Protein AF-A0A960C087-F1 (afdb_monomer_lite)

pLDDT: mean 80.75, std 17.26, range [35.97, 98.25]

Sequence (132 aa):
MTTSATDRPPLGLVDRPVSVSCDRATGRSLWDRLTGAGSFEDGIPGIALLAGPANVIMQLGRPGVGYGVKESRVESGRIDRHPIKRARTTFTYLAVATRGTPEQQKAYRKAVTAAHAQVRSTKDSPVKYNAL

Foldseek 3Di:
DDDDDDDDPDDDPVPDDPVVVPPDPPDDDPCCLQPPPDDVVRPDRPNNVCPVVVVVVVQCVPLQSVLLLVVFPPQVQRCVRCVVVVVVLVVVLVCCCPPNDPVSNVVSVVVVVVRQQRRFDDPPRPDGYGSD

Radius of gyration: 27.33 Å; chains: 1; bounding box: 50×75×62 Å

Structure (mmCIF, N/CA/C/O backbone):
data_AF-A0A960C087-F1
#
_entry.id   AF-A0A960C087-F1
#
loop_
_atom_site.group_PDB
_atom_site.id
_atom_site.type_symbol
_atom_site.label_atom_id
_atom_site.label_alt_id
_atom_site.label_comp_id
_atom_site.label_asym_id
_atom_site.label_entity_id
_atom_site.label_seq_id
_atom_site.pdbx_PDB_ins_code
_atom_site.Cartn_x
_atom_site.Cartn_y
_atom_site.Cartn_z
_atom_site.occupancy
_atom_site.B_iso_or_equiv
_atom_site.auth_seq_id
_atom_site.auth_comp_id
_atom_site.auth_asym_id
_atom_site.auth_atom_id
_atom_site.pdbx_PDB_model_num
ATOM 1 N N . MET A 1 1 ? 32.804 -63.225 -39.871 1.00 35.97 1 MET A N 1
ATOM 2 C CA . MET A 1 1 ? 33.714 -62.070 -40.007 1.00 35.97 1 MET A CA 1
ATOM 3 C C . MET A 1 1 ? 32.880 -60.806 -39.909 1.00 35.97 1 MET A C 1
ATOM 5 O O . MET A 1 1 ? 32.023 -60.576 -40.746 1.00 35.97 1 MET A O 1
ATOM 9 N N . THR A 1 2 ? 33.049 -60.087 -38.807 1.00 39.66 2 THR A N 1
ATOM 10 C CA . THR A 1 2 ? 32.350 -58.859 -38.412 1.00 39.66 2 THR A CA 1
ATOM 11 C C . THR A 1 2 ? 33.018 -57.645 -39.057 1.00 39.66 2 THR A C 1
ATOM 13 O O . THR A 1 2 ? 34.197 -57.410 -38.801 1.00 39.66 2 THR A O 1
ATOM 16 N N . THR A 1 3 ? 32.297 -56.853 -39.851 1.00 44.50 3 THR A N 1
ATOM 17 C CA . THR A 1 3 ? 32.799 -55.569 -40.369 1.00 44.50 3 THR A CA 1
ATOM 18 C C . THR A 1 3 ? 32.096 -54.406 -39.677 1.00 44.50 3 THR A C 1
ATOM 20 O O . THR A 1 3 ? 30.965 -54.061 -39.999 1.00 44.50 3 THR A O 1
ATOM 23 N N . SER A 1 4 ? 32.802 -53.883 -38.672 1.00 40.66 4 SER A N 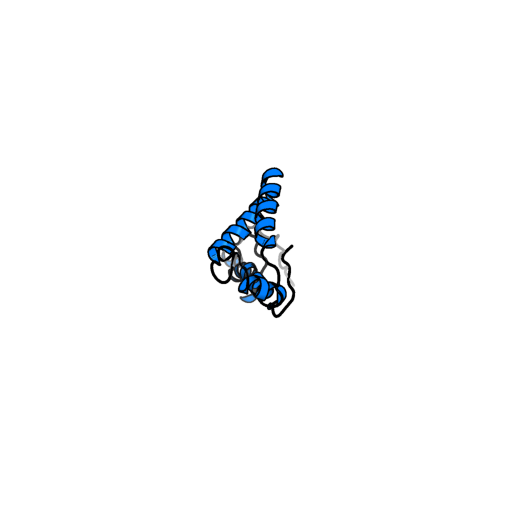1
ATOM 24 C CA . SER A 1 4 ? 32.904 -52.487 -38.229 1.00 40.66 4 SER A CA 1
ATOM 25 C C . SER A 1 4 ? 31.791 -51.520 -38.667 1.00 40.66 4 SER A C 1
ATOM 27 O O . SER A 1 4 ? 31.759 -51.049 -39.803 1.00 40.66 4 SER A O 1
ATOM 29 N N . ALA A 1 5 ? 30.931 -51.154 -37.713 1.00 52.22 5 ALA A N 1
ATOM 30 C CA . ALA A 1 5 ? 30.181 -49.908 -37.770 1.00 52.22 5 ALA A CA 1
ATOM 31 C C . ALA A 1 5 ? 31.179 -48.749 -37.627 1.00 52.22 5 ALA A C 1
ATOM 33 O O . ALA A 1 5 ? 31.810 -48.585 -36.584 1.00 52.22 5 ALA A O 1
ATOM 34 N N . THR A 1 6 ? 31.370 -47.992 -38.705 1.00 53.12 6 THR A N 1
ATOM 35 C CA . THR A 1 6 ? 32.221 -46.804 -38.727 1.00 53.12 6 THR A CA 1
ATOM 36 C C . THR A 1 6 ? 31.618 -45.721 -37.835 1.00 53.12 6 THR A C 1
ATOM 38 O O . THR A 1 6 ? 30.578 -45.150 -38.162 1.00 53.12 6 THR A O 1
ATOM 41 N N . ASP A 1 7 ? 32.296 -45.448 -36.725 1.00 55.44 7 ASP A N 1
ATOM 42 C CA . ASP A 1 7 ? 32.106 -44.272 -35.882 1.00 55.44 7 ASP A CA 1
ATOM 43 C C . ASP A 1 7 ? 32.407 -43.015 -36.718 1.00 55.44 7 ASP A C 1
ATOM 45 O O . ASP A 1 7 ? 33.549 -42.770 -37.114 1.00 55.44 7 ASP A O 1
ATOM 49 N N . ARG A 1 8 ? 31.360 -42.275 -37.105 1.00 54.91 8 ARG A N 1
ATOM 50 C CA . ARG A 1 8 ? 31.493 -40.992 -37.809 1.00 54.91 8 ARG A CA 1
ATOM 51 C C . ARG A 1 8 ? 31.381 -39.863 -36.783 1.00 54.91 8 ARG A C 1
ATOM 53 O O . ARG A 1 8 ? 30.468 -39.908 -35.959 1.00 54.91 8 ARG A O 1
ATOM 60 N N . PRO A 1 9 ? 32.242 -38.831 -36.854 1.00 62.47 9 PRO A N 1
ATOM 61 C CA . PRO A 1 9 ? 32.179 -37.698 -35.938 1.00 62.47 9 PRO A CA 1
ATOM 62 C C . PRO A 1 9 ? 30.812 -36.995 -36.026 1.00 62.47 9 PRO A C 1
ATOM 64 O O . PRO A 1 9 ? 30.192 -37.002 -37.096 1.00 62.47 9 PRO A O 1
ATOM 67 N N . PRO A 1 10 ? 30.321 -36.388 -34.928 1.00 62.97 10 PRO A N 1
ATOM 68 C CA . PRO A 1 10 ? 29.020 -35.731 -34.916 1.00 62.97 10 PRO A CA 1
ATOM 69 C C . PRO A 1 10 ? 28.995 -34.608 -35.958 1.00 62.97 10 PRO A C 1
ATOM 71 O O . PRO A 1 10 ? 29.766 -33.653 -35.875 1.00 62.97 10 PRO A O 1
ATOM 74 N N . LEU A 1 11 ? 28.117 -34.748 -36.956 1.00 61.28 11 LEU A N 1
ATOM 75 C CA . LEU A 1 11 ? 27.934 -33.756 -38.014 1.00 61.28 11 LEU A CA 1
ATOM 76 C C . LEU A 1 11 ? 27.547 -32.401 -37.408 1.00 61.28 11 LEU A C 1
ATOM 78 O O . LEU A 1 11 ? 26.708 -32.330 -36.503 1.00 61.28 11 LEU A O 1
ATOM 82 N N . GLY A 1 12 ? 28.153 -31.334 -37.931 1.00 64.31 12 GLY A N 1
ATOM 83 C CA . GLY A 1 12 ? 27.825 -29.963 -37.560 1.00 64.31 12 GLY A CA 1
ATOM 84 C C . GLY A 1 12 ? 26.362 -29.631 -37.861 1.00 64.31 12 GLY A C 1
ATOM 85 O O . GLY A 1 12 ? 25.720 -30.267 -38.695 1.00 64.31 12 GLY A O 1
ATOM 86 N N . LEU A 1 13 ? 25.827 -28.612 -37.183 1.00 62.94 13 LEU A N 1
ATOM 87 C CA . LEU A 1 13 ? 24.417 -28.204 -37.280 1.00 62.94 13 LEU A CA 1
ATOM 88 C C . LEU A 1 13 ? 23.939 -27.973 -38.729 1.00 62.94 13 LEU A C 1
ATOM 90 O O . LEU A 1 13 ? 22.771 -28.202 -39.023 1.00 62.94 13 LEU A O 1
ATOM 94 N N . VAL A 1 14 ? 24.841 -27.551 -39.618 1.00 64.12 14 VAL A N 1
ATOM 95 C CA . VAL A 1 14 ? 24.563 -27.250 -41.032 1.00 64.12 14 VAL A CA 1
ATOM 96 C C . VAL A 1 14 ? 24.473 -28.511 -41.899 1.00 64.12 14 VAL A C 1
ATOM 98 O O . VAL A 1 14 ? 23.689 -28.546 -42.841 1.00 6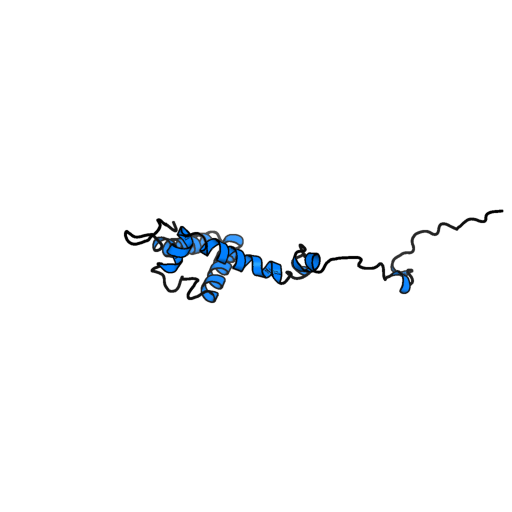4.12 14 VAL A O 1
ATOM 101 N N . ASP A 1 15 ? 25.210 -29.566 -41.548 1.00 70.94 15 ASP A N 1
ATOM 102 C CA . ASP A 1 15 ? 25.286 -30.811 -42.325 1.00 70.94 15 ASP A CA 1
ATOM 103 C C . ASP A 1 15 ? 24.276 -31.869 -41.852 1.00 70.94 15 ASP A C 1
ATOM 105 O O . ASP A 1 15 ? 24.262 -33.007 -42.332 1.00 70.94 15 ASP A O 1
ATOM 109 N N . ARG A 1 16 ? 23.419 -31.520 -40.883 1.00 65.44 16 ARG A N 1
ATOM 110 C CA . ARG A 1 16 ? 22.382 -32.421 -40.381 1.00 65.44 16 ARG A CA 1
ATOM 111 C C . ARG A 1 16 ? 21.198 -32.490 -41.355 1.00 65.44 16 ARG A C 1
ATOM 113 O O . ARG A 1 16 ? 20.638 -31.454 -41.710 1.00 65.44 16 ARG A O 1
ATOM 120 N N . PRO A 1 17 ? 20.746 -33.698 -41.745 1.00 71.00 17 PRO A N 1
ATOM 121 C CA . PRO A 1 17 ? 19.540 -33.841 -42.550 1.00 71.00 17 PRO A CA 1
ATOM 122 C C . PRO A 1 17 ? 18.327 -33.312 -41.775 1.00 71.00 17 PRO A C 1
ATOM 124 O O . PRO A 1 17 ? 18.168 -33.589 -40.586 1.00 71.00 17 PRO A O 1
ATOM 127 N N . VAL A 1 18 ? 17.443 -32.581 -42.461 1.00 61.16 18 VAL A N 1
ATOM 128 C CA . VAL A 1 18 ? 16.257 -31.925 -41.869 1.00 61.16 18 VAL A CA 1
ATOM 129 C C . VAL A 1 18 ? 15.365 -32.913 -41.103 1.00 61.16 18 VAL A C 1
ATOM 131 O O . VAL A 1 18 ? 14.754 -32.549 -40.101 1.00 61.16 18 VAL A O 1
ATOM 134 N N . SER A 1 19 ? 15.352 -34.186 -41.508 1.00 63.97 19 SER A N 1
ATOM 135 C CA . SER A 1 19 ? 14.630 -35.269 -40.828 1.00 63.97 19 SER A CA 1
ATOM 136 C C . SER A 1 19 ? 15.163 -35.609 -39.428 1.00 63.97 19 SER A C 1
ATOM 138 O O . SER A 1 19 ? 14.454 -36.250 -38.657 1.00 63.97 19 SER A O 1
ATOM 140 N N . VAL A 1 20 ? 16.388 -35.192 -39.091 1.00 58.28 20 VAL A N 1
ATOM 141 C CA . VAL A 1 20 ? 17.051 -35.407 -37.790 1.00 58.28 20 VAL A CA 1
ATOM 142 C C . VAL A 1 20 ? 17.009 -34.145 -36.916 1.00 58.28 20 VAL A C 1
ATOM 144 O O . VAL A 1 20 ? 17.158 -34.238 -35.704 1.00 58.28 20 VAL A O 1
ATOM 147 N N . SER A 1 21 ? 16.710 -32.970 -37.485 1.00 53.28 21 SER A N 1
ATOM 148 C CA . SER A 1 21 ? 16.516 -31.722 -36.722 1.00 53.28 21 SER A CA 1
ATOM 149 C C . SER A 1 21 ? 15.221 -31.691 -35.902 1.00 53.28 21 SER A C 1
ATOM 151 O O . SER A 1 21 ? 15.012 -30.776 -35.111 1.00 53.28 21 SER A O 1
ATOM 153 N N . CYS A 1 22 ? 14.372 -32.711 -36.027 1.00 47.06 22 CYS A N 1
ATOM 154 C CA . CYS A 1 22 ? 13.343 -33.008 -35.037 1.00 47.06 22 CYS A CA 1
ATOM 155 C C . CYS A 1 22 ? 13.931 -33.871 -33.919 1.00 47.06 22 CYS A C 1
ATOM 157 O O . CYS A 1 22 ? 13.460 -34.982 -33.667 1.00 47.06 22 CYS A O 1
ATOM 159 N N . ASP A 1 23 ? 14.934 -33.346 -33.211 1.00 49.22 23 ASP A N 1
ATOM 160 C CA . ASP A 1 23 ? 15.157 -33.817 -31.851 1.00 49.22 23 ASP A CA 1
ATOM 161 C C . ASP A 1 23 ? 13.988 -33.282 -31.023 1.00 49.22 23 ASP A C 1
ATOM 163 O O . ASP A 1 23 ? 13.892 -32.116 -30.637 1.00 49.22 23 ASP A O 1
ATOM 167 N N . ARG A 1 24 ? 12.993 -34.160 -30.954 1.00 44.44 24 ARG A N 1
ATOM 168 C CA . ARG A 1 24 ? 11.756 -34.127 -30.197 1.00 44.44 24 ARG A CA 1
ATOM 169 C C . ARG A 1 24 ? 11.910 -33.206 -28.979 1.00 44.44 24 ARG A C 1
ATOM 171 O O . ARG A 1 24 ? 12.624 -33.536 -28.032 1.00 44.44 24 ARG A O 1
ATOM 178 N N . ALA A 1 25 ? 11.192 -32.079 -28.977 1.00 53.03 25 ALA A N 1
ATOM 179 C CA . ALA A 1 25 ? 10.867 -31.341 -27.759 1.00 53.03 25 ALA A CA 1
ATOM 180 C C . ALA A 1 25 ? 10.033 -32.276 -26.869 1.00 53.03 25 ALA A C 1
ATOM 182 O O . ALA A 1 25 ? 8.803 -32.271 -26.872 1.00 53.03 25 ALA A O 1
ATOM 183 N N . THR A 1 26 ? 10.724 -33.189 -26.201 1.00 55.31 26 THR A N 1
ATOM 184 C CA . THR A 1 26 ? 10.131 -34.278 -25.451 1.00 55.31 26 THR A CA 1
ATOM 185 C C . THR A 1 26 ? 9.707 -33.696 -24.111 1.00 55.31 26 THR A C 1
ATOM 187 O O . THR A 1 26 ? 10.543 -33.348 -23.286 1.00 55.31 26 THR A O 1
ATOM 190 N N . GLY A 1 27 ? 8.395 -33.557 -23.920 1.00 59.72 27 GLY A N 1
ATOM 191 C CA . GLY A 1 27 ? 7.780 -33.647 -22.598 1.00 59.72 27 GLY A CA 1
ATOM 192 C C . GLY A 1 27 ? 7.896 -32.443 -21.665 1.00 59.72 27 GLY A C 1
ATOM 193 O O . GLY A 1 27 ? 8.194 -32.643 -20.496 1.00 59.72 27 GLY A O 1
ATOM 194 N N . ARG A 1 28 ? 7.575 -31.217 -22.104 1.00 56.25 28 ARG A N 1
ATOM 195 C CA . ARG A 1 28 ? 7.083 -30.222 -21.130 1.00 56.25 28 ARG A CA 1
ATOM 196 C C . ARG A 1 28 ? 5.583 -30.405 -20.957 1.00 56.25 28 ARG A C 1
ATOM 198 O O . ARG A 1 28 ? 4.825 -30.233 -21.914 1.00 56.25 28 ARG A O 1
ATOM 205 N N . SER A 1 29 ? 5.169 -30.792 -19.753 1.00 75.19 29 SER A N 1
ATOM 206 C CA . SER A 1 29 ? 3.757 -30.940 -19.415 1.00 75.19 29 SER A CA 1
ATOM 207 C C . SER A 1 29 ? 3.035 -29.596 -19.563 1.00 75.19 29 SER A C 1
ATOM 209 O O . SER A 1 29 ? 3.652 -28.529 -19.514 1.00 75.19 29 SER A O 1
ATOM 211 N N . LEU A 1 30 ? 1.710 -29.620 -19.744 1.00 67.25 30 LEU A N 1
ATOM 212 C CA . LEU A 1 30 ? 0.911 -28.390 -19.694 1.00 67.25 30 LEU A CA 1
ATOM 213 C C . LEU A 1 30 ? 1.184 -27.627 -18.387 1.00 67.25 30 LEU A C 1
ATOM 215 O O . LEU A 1 30 ? 1.294 -26.407 -18.410 1.00 67.25 30 LEU A O 1
ATOM 219 N N . TRP A 1 31 ? 1.391 -28.350 -17.283 1.00 68.00 31 TRP A N 1
ATOM 220 C CA . TRP A 1 31 ? 1.799 -27.786 -16.001 1.00 68.00 31 TRP A CA 1
ATOM 221 C C . TRP A 1 31 ? 3.151 -27.073 -16.083 1.00 68.00 31 TRP A C 1
ATOM 223 O O . TRP A 1 31 ? 3.212 -25.911 -15.710 1.00 68.00 31 TRP A O 1
ATOM 233 N N . ASP A 1 32 ? 4.180 -27.658 -16.700 1.00 68.38 32 ASP A N 1
ATOM 234 C CA . ASP A 1 32 ? 5.484 -26.994 -16.884 1.00 68.38 32 ASP A CA 1
ATOM 235 C C . ASP A 1 32 ? 5.399 -25.728 -17.743 1.00 68.38 32 ASP A C 1
ATOM 237 O O . ASP A 1 32 ? 6.172 -24.793 -17.559 1.00 68.38 32 ASP A O 1
ATOM 241 N N . ARG A 1 33 ? 4.458 -25.665 -18.691 1.00 63.38 33 ARG A N 1
ATOM 242 C CA . ARG A 1 33 ? 4.224 -24.457 -19.505 1.00 63.38 33 ARG A CA 1
ATOM 243 C C . ARG A 1 33 ? 3.469 -23.374 -18.735 1.00 63.38 33 ARG A C 1
ATOM 245 O O . ARG A 1 33 ? 3.605 -22.195 -19.042 1.00 63.38 33 ARG A O 1
ATOM 252 N N . LEU A 1 34 ? 2.664 -23.780 -17.760 1.00 63.00 34 LEU A N 1
ATOM 253 C CA . LEU A 1 34 ? 1.842 -22.910 -16.927 1.00 63.00 34 LEU A CA 1
ATOM 254 C C . LEU A 1 34 ? 2.586 -22.415 -15.674 1.00 63.00 34 LEU A C 1
ATOM 256 O O . LEU A 1 34 ? 2.319 -21.303 -15.220 1.00 63.00 34 LEU A O 1
ATOM 260 N N . THR A 1 35 ? 3.517 -23.206 -15.133 1.00 65.56 35 THR A N 1
ATOM 261 C CA . THR A 1 35 ? 4.246 -22.937 -13.879 1.00 65.56 35 THR A CA 1
ATOM 262 C C . THR A 1 35 ? 5.759 -22.831 -14.052 1.00 65.56 35 THR A C 1
ATOM 264 O O . THR A 1 35 ? 6.460 -22.547 -13.083 1.00 65.56 35 THR A O 1
ATOM 267 N N . GLY A 1 36 ? 6.286 -23.084 -15.251 1.00 59.56 36 GLY A N 1
ATOM 268 C CA . GLY A 1 36 ? 7.715 -23.001 -15.525 1.00 59.56 36 GLY A CA 1
ATOM 269 C C . GLY A 1 36 ? 8.238 -21.576 -15.378 1.00 59.56 36 GLY A C 1
ATOM 270 O O . GLY A 1 36 ? 7.597 -20.615 -15.807 1.00 59.56 36 GLY A O 1
ATOM 271 N N . ALA A 1 37 ? 9.426 -21.445 -14.788 1.00 57.91 37 ALA A N 1
ATOM 272 C CA . ALA A 1 37 ? 10.163 -20.190 -14.726 1.00 57.91 37 ALA A CA 1
ATOM 273 C C . ALA A 1 37 ? 10.691 -19.841 -16.128 1.00 57.91 37 ALA A C 1
ATOM 275 O O . ALA A 1 37 ? 11.823 -20.166 -16.477 1.00 57.91 37 ALA A O 1
ATOM 276 N N . GLY A 1 38 ? 9.835 -19.252 -16.963 1.00 57.88 38 GLY A N 1
ATOM 277 C CA . GLY A 1 38 ? 10.251 -18.625 -18.213 1.00 57.88 38 GLY A CA 1
ATOM 278 C C . GLY A 1 38 ? 11.065 -17.366 -17.926 1.00 57.88 38 GLY A C 1
ATOM 279 O O . GLY A 1 38 ? 10.790 -16.641 -16.963 1.00 57.88 38 GLY A O 1
ATOM 280 N N . SER A 1 39 ? 12.070 -17.104 -18.755 1.00 55.16 39 SER A N 1
ATOM 281 C CA . SER A 1 39 ? 12.759 -15.815 -18.779 1.00 55.16 39 SER A CA 1
ATOM 282 C C . SER A 1 39 ? 11.734 -14.730 -19.129 1.00 55.16 39 SER A C 1
ATOM 284 O O . SER A 1 39 ? 10.773 -15.004 -19.843 1.00 55.16 39 SER A O 1
ATOM 286 N N . PHE A 1 40 ? 11.908 -13.486 -18.674 1.00 57.00 40 PHE A N 1
ATOM 287 C CA . PHE A 1 40 ? 10.962 -12.403 -19.011 1.00 57.00 40 PHE A CA 1
ATOM 288 C C . PHE A 1 40 ? 10.796 -12.226 -20.539 1.00 57.00 40 PHE A C 1
ATOM 290 O O . PHE A 1 40 ? 9.712 -11.884 -21.005 1.00 57.00 40 PHE A O 1
ATOM 297 N N . GLU A 1 41 ? 11.859 -12.535 -21.292 1.00 62.16 41 GLU A N 1
ATOM 298 C CA . GLU A 1 41 ? 11.932 -12.564 -22.762 1.00 62.16 41 GLU A CA 1
ATOM 299 C C . GLU A 1 41 ? 11.071 -13.674 -23.402 1.00 62.16 41 GLU A C 1
ATOM 301 O O . GLU A 1 41 ? 10.567 -13.497 -24.507 1.00 62.16 41 GLU A O 1
ATOM 306 N N . ASP A 1 42 ? 10.841 -14.791 -22.700 1.00 66.75 42 ASP A N 1
ATOM 307 C CA . ASP A 1 42 ? 9.988 -15.904 -23.155 1.00 66.75 42 ASP A CA 1
ATOM 308 C C . ASP A 1 42 ? 8.487 -15.611 -22.948 1.00 66.75 42 ASP A C 1
ATOM 310 O O . ASP A 1 42 ? 7.618 -16.386 -23.358 1.00 66.75 42 ASP A O 1
ATOM 314 N N . GLY A 1 43 ? 8.181 -14.481 -22.304 1.00 59.50 43 GLY A N 1
ATOM 315 C CA . GLY A 1 43 ? 6.849 -14.104 -21.857 1.00 59.50 43 GLY A CA 1
ATOM 316 C C . GLY A 1 43 ? 6.511 -14.693 -20.486 1.00 59.50 43 GLY A C 1
ATOM 317 O O . GLY A 1 43 ? 6.801 -15.845 -20.171 1.00 59.50 43 GLY A O 1
ATOM 318 N N . ILE A 1 44 ? 5.855 -13.890 -19.645 1.00 65.69 44 ILE A N 1
ATOM 319 C CA . ILE A 1 44 ? 5.331 -14.365 -18.362 1.00 65.69 44 ILE A CA 1
ATOM 320 C C . ILE A 1 44 ? 4.167 -15.326 -18.655 1.00 65.69 44 ILE A C 1
ATOM 322 O O . ILE A 1 44 ? 3.181 -14.893 -19.263 1.00 65.69 44 ILE A O 1
ATOM 326 N N . PRO A 1 45 ? 4.217 -16.599 -18.216 1.00 67.25 45 PRO A N 1
ATOM 327 C CA . PRO A 1 45 ? 3.087 -17.503 -18.384 1.00 67.25 45 PRO A CA 1
ATOM 328 C C . PRO A 1 45 ? 1.858 -16.907 -17.688 1.00 67.25 45 PRO A C 1
ATOM 330 O O . PRO A 1 45 ? 1.964 -16.359 -16.592 1.00 67.25 45 PRO A O 1
ATOM 333 N N . GLY A 1 46 ? 0.676 -17.000 -18.307 1.00 66.94 46 GLY A N 1
ATOM 334 C CA . GLY A 1 46 ? -0.529 -16.290 -17.844 1.00 66.94 46 GLY A CA 1
ATOM 335 C C . GLY A 1 46 ? -0.894 -16.519 -16.367 1.00 66.94 46 GLY A C 1
ATOM 336 O O . GLY A 1 46 ? -1.459 -15.636 -15.730 1.00 66.94 46 GLY A O 1
ATOM 337 N N . ILE A 1 47 ? -0.506 -17.660 -15.786 1.00 67.06 47 ILE A N 1
ATOM 338 C CA . ILE A 1 47 ? -0.675 -17.960 -14.355 1.00 67.06 47 ILE A CA 1
ATOM 339 C C . ILE A 1 47 ? 0.313 -17.200 -13.466 1.00 67.06 47 ILE A C 1
ATOM 341 O O . ILE A 1 47 ? -0.068 -16.750 -12.388 1.00 67.06 47 ILE A O 1
ATOM 345 N N . ALA A 1 48 ? 1.552 -16.980 -13.906 1.00 70.19 48 ALA A N 1
ATOM 346 C CA . ALA A 1 48 ? 2.506 -16.169 -13.153 1.00 70.19 48 ALA A CA 1
ATOM 347 C C . ALA A 1 48 ? 2.049 -14.701 -13.045 1.00 70.19 48 ALA A C 1
ATOM 349 O O . ALA A 1 48 ? 2.288 -14.061 -12.022 1.00 70.19 48 ALA A O 1
ATOM 350 N N . LEU A 1 49 ? 1.289 -14.187 -14.024 1.00 73.69 49 LEU A N 1
ATOM 351 C CA . LEU A 1 49 ? 0.657 -12.863 -13.933 1.00 73.69 49 LEU A CA 1
ATOM 352 C C . LEU A 1 49 ? -0.381 -12.782 -12.794 1.00 73.69 49 LEU A C 1
ATOM 354 O O . LEU A 1 49 ? -0.578 -11.715 -12.207 1.00 73.69 49 LEU A O 1
ATOM 358 N N . LEU A 1 50 ? -1.011 -13.907 -12.434 1.00 82.56 50 LEU A N 1
ATOM 359 C CA . LEU A 1 50 ? -1.985 -13.982 -11.340 1.00 82.56 50 LEU A CA 1
ATOM 360 C C . LEU A 1 50 ? -1.338 -13.968 -9.951 1.00 82.56 50 LEU A C 1
ATOM 362 O O . LEU A 1 50 ? -2.041 -13.719 -8.971 1.00 82.56 50 LEU A O 1
ATOM 366 N N . ALA A 1 51 ? -0.021 -14.171 -9.839 1.00 83.75 51 ALA A N 1
ATOM 367 C CA . ALA A 1 51 ? 0.669 -14.205 -8.549 1.00 83.75 51 ALA A CA 1
ATOM 368 C C . ALA A 1 51 ? 0.499 -12.894 -7.755 1.00 83.75 51 ALA A C 1
ATOM 370 O O . ALA A 1 51 ? 0.282 -12.920 -6.543 1.00 83.75 51 ALA A O 1
ATOM 371 N N . GLY A 1 52 ? 0.531 -11.744 -8.439 1.00 84.44 52 GLY A N 1
ATOM 372 C CA . GLY A 1 52 ? 0.320 -10.431 -7.821 1.00 84.44 52 GLY A CA 1
ATOM 373 C C . GLY A 1 52 ? -1.083 -10.281 -7.215 1.00 84.44 52 GLY A C 1
ATOM 374 O O . GLY A 1 52 ? -1.199 -10.064 -6.006 1.00 84.44 52 GLY A O 1
ATOM 375 N N . PRO A 1 53 ? -2.157 -10.422 -8.014 1.00 86.81 53 PRO A N 1
ATOM 376 C CA . PRO A 1 53 ? -3.527 -10.408 -7.508 1.00 86.81 53 PRO A CA 1
ATOM 377 C C . PRO A 1 53 ? -3.803 -11.470 -6.437 1.00 86.81 53 PRO A C 1
ATOM 379 O O . PRO A 1 53 ? -4.426 -11.153 -5.425 1.00 86.81 53 PRO A O 1
ATOM 382 N N . ALA A 1 54 ? -3.302 -12.699 -6.602 1.00 90.31 54 ALA A N 1
ATOM 383 C CA . ALA A 1 54 ? -3.477 -13.769 -5.620 1.00 90.31 54 ALA A CA 1
ATOM 384 C C . ALA A 1 54 ? -2.901 -13.380 -4.250 1.00 90.31 54 ALA A C 1
ATOM 386 O O . ALA A 1 54 ? -3.587 -13.499 -3.235 1.00 90.31 54 ALA A O 1
ATOM 387 N N . ASN A 1 55 ? -1.690 -12.816 -4.223 1.00 90.38 55 ASN A N 1
ATOM 388 C CA . ASN A 1 55 ? -1.064 -12.327 -2.996 1.00 90.38 55 ASN A CA 1
ATOM 389 C C . ASN A 1 55 ? -1.911 -11.244 -2.300 1.00 90.38 55 ASN A C 1
ATOM 391 O O . ASN A 1 55 ? -2.065 -11.255 -1.080 1.00 90.38 55 ASN A O 1
ATOM 395 N N . VAL A 1 56 ? -2.511 -10.329 -3.065 1.00 90.50 56 VAL A N 1
ATOM 396 C CA . VAL A 1 56 ? -3.403 -9.297 -2.514 1.00 90.50 56 VAL A CA 1
ATOM 397 C C . VAL A 1 56 ? -4.652 -9.917 -1.887 1.00 90.50 56 VAL A C 1
ATOM 399 O O . VAL A 1 56 ? -5.013 -9.554 -0.769 1.00 90.50 56 VAL A O 1
ATOM 402 N N . ILE A 1 57 ? -5.301 -10.864 -2.566 1.00 93.19 57 ILE A N 1
ATOM 403 C CA . ILE A 1 57 ? -6.497 -11.535 -2.037 1.00 93.19 57 ILE A CA 1
ATOM 404 C C . ILE A 1 57 ? -6.169 -12.294 -0.749 1.00 93.19 57 ILE A C 1
ATOM 406 O O . ILE A 1 57 ? -6.887 -12.167 0.243 1.00 93.19 57 ILE A O 1
ATOM 410 N N . MET A 1 58 ? -5.042 -13.008 -0.721 1.00 94.44 58 MET A N 1
ATOM 411 C CA . MET A 1 58 ? -4.572 -13.690 0.486 1.00 94.44 58 MET A CA 1
ATOM 412 C C . MET A 1 58 ? -4.325 -12.712 1.644 1.00 94.44 58 MET A C 1
ATOM 414 O O . MET A 1 58 ? -4.682 -13.007 2.784 1.00 94.44 58 MET A O 1
ATOM 418 N N . GLN A 1 59 ? -3.769 -11.525 1.372 1.00 92.56 59 GLN A N 1
ATOM 419 C CA . GLN A 1 59 ? -3.592 -10.484 2.390 1.00 92.56 59 GLN A CA 1
ATOM 420 C C . GLN A 1 59 ? -4.926 -9.969 2.929 1.00 92.56 59 GLN A C 1
ATOM 422 O O . GLN A 1 59 ? -5.062 -9.818 4.141 1.00 92.56 59 GLN A O 1
ATOM 427 N N . LEU A 1 60 ? -5.914 -9.741 2.061 1.00 94.25 60 LEU A N 1
ATOM 428 C CA . LEU A 1 60 ? -7.253 -9.302 2.470 1.00 94.25 60 LEU A CA 1
ATOM 429 C C . LEU A 1 60 ? -7.977 -10.345 3.333 1.00 94.25 60 LEU A C 1
ATOM 431 O O . LEU A 1 60 ? -8.793 -9.969 4.171 1.00 94.25 60 LEU A O 1
ATOM 435 N N . GLY A 1 61 ? -7.636 -11.628 3.188 1.00 93.62 61 GLY A N 1
ATOM 436 C CA . GLY A 1 61 ? -8.126 -12.700 4.057 1.00 93.62 61 GLY A CA 1
ATOM 437 C C . GLY A 1 61 ? -7.647 -12.600 5.511 1.00 93.62 61 GLY A C 1
ATOM 438 O O . GLY A 1 61 ? -8.257 -13.190 6.400 1.00 93.62 61 GLY A O 1
ATOM 439 N N . ARG A 1 62 ? -6.584 -11.832 5.798 1.00 95.25 62 ARG A N 1
ATOM 440 C CA . ARG A 1 62 ? -6.124 -11.594 7.174 1.00 95.25 62 ARG A CA 1
ATOM 441 C C . ARG A 1 62 ? -7.027 -10.546 7.833 1.00 95.25 62 ARG A C 1
ATOM 443 O O . ARG A 1 62 ? -7.038 -9.412 7.351 1.00 95.25 62 ARG A O 1
ATOM 450 N N . PRO A 1 63 ? -7.698 -10.838 8.967 1.00 93.56 63 PRO A N 1
ATOM 451 C CA . PRO A 1 63 ? -8.679 -9.926 9.559 1.00 93.56 63 PRO A CA 1
ATOM 452 C C . PRO A 1 63 ? -8.161 -8.500 9.776 1.00 93.56 63 PRO A C 1
ATOM 454 O O . PRO A 1 63 ? -8.838 -7.547 9.408 1.00 93.56 63 PRO A O 1
ATOM 457 N N . GLY A 1 64 ? -6.938 -8.327 10.287 1.00 93.62 64 GLY A N 1
ATOM 458 C CA . GLY A 1 64 ? -6.373 -6.989 10.503 1.00 93.62 64 GLY A CA 1
ATOM 459 C C . GLY A 1 64 ? -6.250 -6.149 9.223 1.00 93.62 64 GLY A C 1
ATOM 460 O O . GLY A 1 64 ? -6.496 -4.947 9.249 1.00 93.62 64 GLY A O 1
ATOM 461 N N . VAL A 1 65 ? -5.927 -6.777 8.088 1.00 93.62 65 VAL A N 1
ATOM 462 C CA . VAL A 1 65 ? -5.815 -6.095 6.789 1.00 93.62 65 VAL A CA 1
ATOM 463 C C . VAL A 1 65 ? -7.195 -5.929 6.153 1.00 93.62 65 VAL A C 1
ATOM 465 O O . VAL A 1 65 ? -7.532 -4.837 5.702 1.00 93.62 65 VAL A O 1
ATOM 468 N N . GLY A 1 66 ? -8.013 -6.984 6.157 1.00 93.94 66 GLY A N 1
ATOM 469 C CA . GLY A 1 66 ? -9.360 -6.972 5.589 1.00 93.94 66 GLY A CA 1
ATOM 470 C C . GLY A 1 66 ? -10.263 -5.921 6.238 1.00 93.94 66 GLY A C 1
ATOM 471 O O . GLY A 1 66 ? -10.844 -5.095 5.532 1.00 93.94 66 GLY A O 1
ATOM 472 N N . TYR A 1 67 ? -10.325 -5.879 7.575 1.00 95.19 67 TYR A N 1
ATOM 473 C CA . TYR A 1 67 ? -11.076 -4.846 8.301 1.00 95.19 67 TYR A CA 1
ATOM 474 C C . TYR A 1 67 ? -10.445 -3.462 8.142 1.00 95.19 67 TYR A C 1
ATOM 476 O O . TYR A 1 67 ? -11.171 -2.498 7.914 1.00 95.19 67 TYR A O 1
ATOM 484 N N . GLY A 1 68 ? -9.110 -3.365 8.140 1.00 94.38 68 GLY A N 1
ATOM 485 C CA . GLY A 1 68 ? -8.414 -2.106 7.873 1.00 94.38 68 GLY A CA 1
ATOM 486 C C . GLY A 1 68 ? -8.767 -1.485 6.520 1.00 94.38 68 GLY A C 1
ATOM 487 O O . GLY A 1 68 ? -8.919 -0.269 6.423 1.00 94.38 68 GLY A O 1
ATOM 488 N N . VAL A 1 69 ? -8.962 -2.304 5.484 1.00 94.56 69 VAL A N 1
ATOM 489 C CA . VAL A 1 69 ? -9.439 -1.852 4.170 1.00 94.56 69 VAL A CA 1
ATOM 490 C C . VAL A 1 69 ? -10.932 -1.523 4.202 1.00 94.56 69 VAL A C 1
ATOM 492 O O . VAL A 1 69 ? -11.315 -0.435 3.772 1.00 94.56 69 VAL A O 1
ATOM 495 N N . LYS A 1 70 ? -11.767 -2.432 4.722 1.00 94.12 70 LYS A N 1
ATOM 496 C CA . LYS A 1 70 ? -13.234 -2.300 4.750 1.00 94.12 70 LYS A CA 1
ATOM 497 C C . LYS A 1 70 ? -13.697 -1.044 5.496 1.00 94.12 70 LYS A C 1
ATOM 499 O O . LYS A 1 70 ? -14.627 -0.377 5.051 1.00 94.12 70 LYS A O 1
ATOM 504 N N . GLU A 1 71 ? -13.058 -0.743 6.624 1.00 93.94 71 GLU A N 1
ATOM 505 C CA . GLU A 1 71 ? -13.389 0.370 7.526 1.00 93.94 71 GLU A CA 1
ATOM 506 C C . GLU A 1 71 ? -12.535 1.624 7.253 1.00 93.94 71 GLU A C 1
ATOM 508 O O . GLU A 1 71 ? -12.571 2.592 8.018 1.00 93.94 71 GLU A O 1
ATOM 513 N N . SE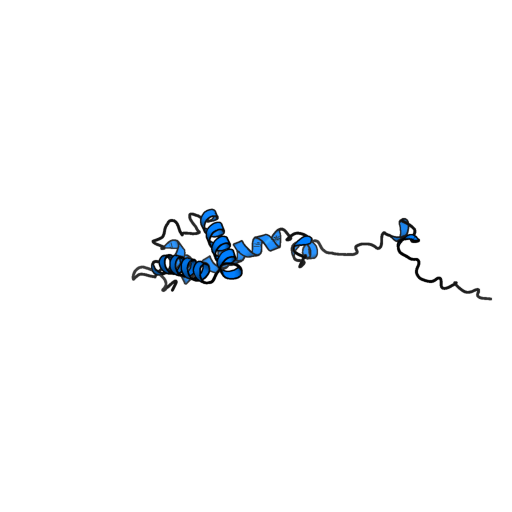R A 1 72 ? -11.736 1.630 6.178 1.00 91.94 72 SER A N 1
ATOM 514 C CA . SER A 1 72 ? -10.854 2.752 5.860 1.00 91.94 72 SER A CA 1
ATOM 515 C C . SER A 1 72 ? -11.643 4.029 5.572 1.00 91.94 72 SER A C 1
ATOM 517 O O . SER A 1 72 ? -12.545 4.053 4.738 1.00 91.94 72 SER A O 1
ATOM 519 N N . ARG A 1 73 ? -11.220 5.133 6.198 1.00 90.50 73 ARG A N 1
ATOM 520 C CA . ARG A 1 73 ? -11.752 6.486 5.946 1.00 90.50 73 ARG A CA 1
ATOM 521 C C . ARG A 1 73 ? -11.245 7.085 4.632 1.00 90.50 73 ARG A C 1
ATOM 523 O O . ARG A 1 73 ? -11.787 8.071 4.146 1.00 90.50 73 ARG A O 1
ATOM 530 N N . VAL A 1 74 ? -10.201 6.496 4.049 1.00 89.94 74 VAL A N 1
ATOM 531 C CA . VAL A 1 74 ? -9.620 6.939 2.780 1.00 89.94 74 VAL A CA 1
ATOM 532 C C . VAL A 1 74 ? -10.322 6.201 1.644 1.00 89.94 74 VAL A C 1
ATOM 534 O O . VAL A 1 74 ? -9.758 5.278 1.057 1.00 89.94 74 VAL A O 1
ATOM 537 N N . GLU A 1 75 ? -11.555 6.606 1.327 1.00 89.69 75 GLU A N 1
ATOM 538 C CA . GLU A 1 75 ? -12.396 5.925 0.327 1.00 89.69 75 GLU A CA 1
ATOM 539 C C . GLU A 1 75 ? -11.668 5.779 -1.014 1.00 89.69 75 GLU A C 1
ATOM 541 O O . GLU A 1 75 ? -11.543 4.689 -1.561 1.00 89.69 75 GLU A O 1
ATOM 546 N N . SER A 1 76 ? -11.038 6.860 -1.482 1.00 90.00 76 SER A N 1
ATOM 547 C CA . SER A 1 76 ? -10.310 6.870 -2.755 1.00 90.00 76 SER A CA 1
ATOM 548 C C . SER A 1 76 ? -9.073 5.950 -2.791 1.00 90.00 76 SER A C 1
ATOM 550 O O . SER A 1 76 ? -8.478 5.759 -3.858 1.00 90.00 76 SER A O 1
ATOM 552 N N . GLY A 1 77 ? -8.661 5.432 -1.630 1.00 88.06 77 GLY A N 1
ATOM 553 C CA . GLY A 1 77 ? -7.565 4.493 -1.423 1.00 88.06 77 GLY A CA 1
ATOM 554 C C . GLY A 1 77 ? -8.040 3.079 -1.081 1.00 88.06 77 GLY A C 1
ATOM 555 O O . GLY A 1 77 ? -7.223 2.243 -0.723 1.00 88.06 77 GLY A O 1
ATOM 556 N N . ARG A 1 78 ? -9.330 2.769 -1.169 1.00 93.19 78 ARG A N 1
ATOM 557 C CA . ARG A 1 78 ? -9.843 1.422 -0.906 1.00 93.19 78 ARG A CA 1
ATOM 558 C C . ARG A 1 78 ? -9.692 0.511 -2.115 1.00 93.19 78 ARG A C 1
ATOM 560 O O . ARG A 1 78 ? -10.011 0.895 -3.239 1.00 93.19 78 ARG A O 1
ATOM 567 N N . ILE A 1 79 ? -9.186 -0.701 -1.895 1.00 91.56 79 ILE A N 1
ATOM 568 C CA . ILE A 1 79 ? -8.945 -1.667 -2.979 1.00 91.56 79 ILE A CA 1
ATOM 569 C C . ILE A 1 79 ? -10.208 -2.406 -3.411 1.00 91.56 79 ILE A C 1
ATOM 571 O O . ILE A 1 79 ? -10.340 -2.714 -4.588 1.00 91.56 79 ILE A O 1
ATOM 575 N N . ASP A 1 80 ? -11.163 -2.593 -2.502 1.00 91.25 80 ASP A N 1
ATOM 576 C CA . ASP A 1 80 ? -12.492 -3.132 -2.797 1.00 91.25 80 ASP A CA 1
ATOM 577 C C . ASP A 1 80 ? -13.333 -2.186 -3.673 1.00 91.25 80 ASP A C 1
ATOM 579 O O . ASP A 1 80 ? -14.244 -2.629 -4.363 1.00 91.25 80 ASP A O 1
ATOM 583 N N . ARG A 1 81 ? -13.004 -0.888 -3.685 1.00 93.69 81 ARG A N 1
ATOM 584 C CA . ARG A 1 81 ? -13.737 0.153 -4.426 1.00 93.69 81 ARG A CA 1
ATOM 585 C C . ARG A 1 81 ? -13.007 0.637 -5.673 1.00 93.69 81 ARG A C 1
ATOM 587 O O . ARG A 1 81 ? -13.624 0.859 -6.710 1.00 93.69 81 ARG A O 1
ATOM 594 N N . HIS A 1 82 ? -11.686 0.793 -5.589 1.00 94.62 82 HIS A N 1
ATOM 595 C CA . HIS A 1 82 ? -10.864 1.338 -6.669 1.00 94.62 82 HIS A CA 1
ATOM 596 C C . HIS A 1 82 ? -9.666 0.432 -7.012 1.00 94.62 82 HIS A C 1
ATOM 598 O O . HIS A 1 82 ? -8.515 0.882 -6.938 1.00 94.62 82 HIS A O 1
ATOM 604 N N . PRO A 1 83 ? -9.892 -0.829 -7.427 1.00 90.88 83 PRO A N 1
ATOM 605 C CA . PRO A 1 83 ? -8.824 -1.812 -7.634 1.00 90.88 83 PRO A CA 1
ATOM 606 C C . PRO A 1 83 ? -7.812 -1.381 -8.704 1.00 90.88 83 PRO A C 1
ATOM 608 O O . PRO A 1 83 ? -6.606 -1.489 -8.491 1.00 90.88 83 PRO A O 1
ATOM 611 N N . ILE A 1 84 ? -8.278 -0.791 -9.810 1.00 93.19 84 ILE A N 1
ATOM 612 C CA . ILE A 1 84 ? -7.411 -0.301 -10.896 1.00 93.19 84 ILE A CA 1
ATOM 613 C C . ILE A 1 84 ? -6.519 0.846 -10.405 1.00 93.19 84 ILE A C 1
ATOM 615 O O . ILE A 1 84 ? -5.308 0.860 -10.636 1.00 93.19 84 ILE A O 1
ATOM 619 N N . LYS A 1 85 ? -7.101 1.806 -9.673 1.00 93.25 85 LYS A N 1
ATOM 620 C CA . LYS A 1 85 ? -6.342 2.922 -9.097 1.00 93.25 85 LYS A CA 1
ATOM 621 C C . LYS A 1 85 ? -5.295 2.407 -8.113 1.00 93.25 85 LYS A C 1
ATOM 623 O O . LYS A 1 85 ? -4.170 2.899 -8.142 1.00 93.25 85 LYS A O 1
ATOM 628 N N . ARG A 1 86 ? -5.648 1.419 -7.284 1.00 91.81 86 ARG A N 1
ATOM 629 C CA . ARG A 1 86 ? -4.728 0.823 -6.310 1.00 91.81 86 ARG A CA 1
ATOM 630 C C . ARG A 1 86 ? -3.578 0.100 -6.983 1.00 91.81 86 ARG A C 1
ATOM 632 O O . ARG A 1 86 ? -2.438 0.384 -6.629 1.00 91.81 86 ARG A O 1
ATOM 639 N N . ALA A 1 87 ? -3.855 -0.720 -7.994 1.00 91.81 87 ALA A N 1
ATOM 640 C CA . ALA A 1 87 ? -2.819 -1.364 -8.794 1.00 91.81 87 ALA A CA 1
ATOM 641 C C . ALA A 1 87 ? -1.837 -0.327 -9.360 1.00 91.81 87 ALA A C 1
ATOM 643 O O . ALA A 1 87 ? -0.639 -0.412 -9.097 1.00 91.81 87 ALA A O 1
ATOM 644 N N . ARG A 1 88 ? -2.346 0.722 -10.023 1.00 93.75 88 ARG A N 1
ATOM 645 C CA . ARG A 1 88 ? -1.516 1.809 -10.563 1.00 93.75 88 ARG A CA 1
ATOM 646 C C . ARG A 1 88 ? -0.633 2.448 -9.492 1.00 93.75 88 ARG A C 1
ATOM 648 O O . ARG A 1 88 ? 0.573 2.534 -9.680 1.00 93.75 88 ARG A O 1
ATOM 655 N N . THR A 1 89 ? -1.208 2.864 -8.363 1.00 93.19 89 THR A N 1
ATOM 656 C CA . THR A 1 89 ? -0.439 3.522 -7.293 1.00 93.19 89 THR A CA 1
ATOM 657 C C . THR A 1 89 ? 0.610 2.604 -6.667 1.00 93.19 89 THR A C 1
ATOM 659 O O . THR A 1 89 ? 1.702 3.069 -6.355 1.00 93.19 89 THR A O 1
ATOM 662 N N . THR A 1 90 ? 0.315 1.308 -6.523 1.00 91.56 90 THR A N 1
ATOM 663 C CA . THR A 1 90 ? 1.268 0.317 -6.008 1.00 91.56 90 THR A CA 1
ATOM 664 C C . THR A 1 90 ? 2.426 0.122 -6.980 1.00 91.56 90 THR A C 1
ATOM 666 O O . THR A 1 90 ? 3.579 0.199 -6.566 1.00 91.56 90 THR A O 1
ATOM 669 N N . PHE A 1 91 ? 2.153 -0.057 -8.275 1.00 92.44 91 PHE A N 1
ATOM 670 C CA . PHE A 1 91 ? 3.215 -0.193 -9.275 1.00 92.44 91 PHE A CA 1
ATOM 671 C C . PHE A 1 91 ? 4.061 1.074 -9.395 1.00 92.44 91 PHE A C 1
ATOM 673 O O . PHE A 1 91 ? 5.281 0.977 -9.486 1.00 92.44 91 PHE A O 1
ATOM 680 N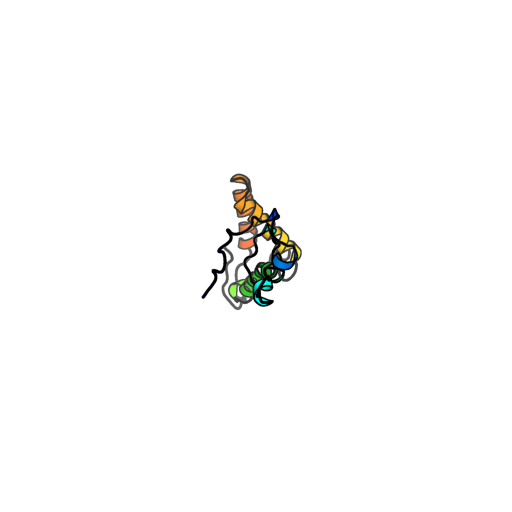 N . THR A 1 92 ? 3.451 2.260 -9.310 1.00 94.75 92 THR A N 1
ATOM 681 C CA . THR A 1 92 ? 4.206 3.518 -9.258 1.00 94.75 92 THR A CA 1
ATOM 682 C C . THR A 1 92 ? 5.091 3.588 -8.016 1.00 94.75 92 THR A C 1
ATOM 684 O O . THR A 1 92 ? 6.259 3.947 -8.132 1.00 94.75 92 THR A O 1
ATOM 687 N N . TYR A 1 93 ? 4.582 3.205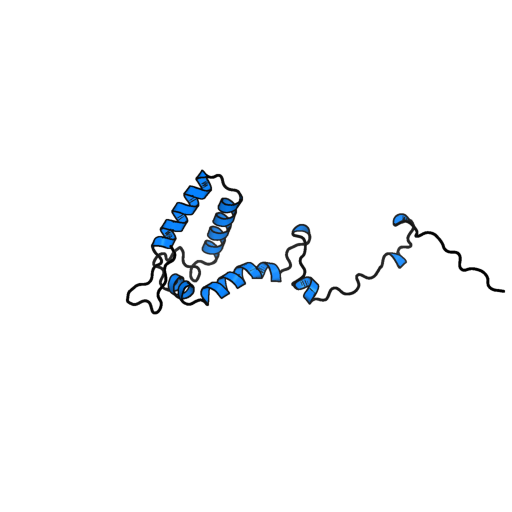 -6.840 1.00 94.56 93 TYR A N 1
ATOM 688 C CA . TYR A 1 93 ? 5.401 3.149 -5.629 1.00 94.56 93 TYR A CA 1
ATOM 689 C C . TYR A 1 93 ? 6.592 2.202 -5.797 1.00 94.56 93 TYR A C 1
ATOM 691 O O . TYR A 1 93 ? 7.709 2.590 -5.480 1.00 94.56 93 TYR A O 1
ATOM 699 N N . LEU A 1 94 ? 6.383 1.000 -6.344 1.00 93.94 94 LEU A N 1
ATOM 700 C CA . LEU A 1 94 ? 7.462 0.041 -6.603 1.00 93.94 94 LEU A CA 1
ATOM 701 C C . LEU A 1 94 ? 8.484 0.577 -7.612 1.00 93.94 94 LEU A C 1
ATOM 703 O O . LEU A 1 94 ? 9.688 0.427 -7.403 1.00 93.94 94 LEU A O 1
ATOM 707 N N . ALA A 1 95 ? 8.031 1.237 -8.679 1.00 96.19 95 ALA A N 1
ATOM 708 C CA . ALA A 1 95 ? 8.916 1.874 -9.649 1.00 96.19 95 ALA A CA 1
ATOM 709 C C . ALA A 1 95 ? 9.793 2.948 -8.985 1.00 96.19 95 ALA A C 1
ATOM 711 O O . ALA A 1 95 ? 11.009 2.939 -9.159 1.00 96.19 95 ALA A O 1
ATOM 712 N N . VAL A 1 96 ? 9.205 3.819 -8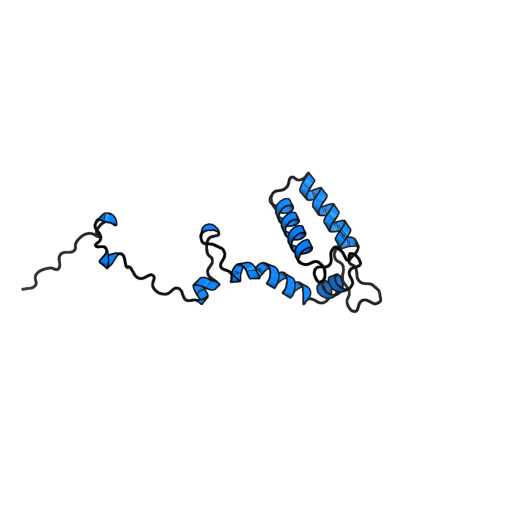.157 1.00 97.19 96 VAL A N 1
ATOM 713 C CA . VAL A 1 96 ? 9.946 4.857 -7.421 1.00 97.19 96 VAL A CA 1
ATOM 714 C C . VAL A 1 96 ? 10.856 4.251 -6.350 1.00 97.19 96 VAL A C 1
ATOM 716 O O . VAL A 1 96 ? 11.991 4.686 -6.202 1.00 97.19 96 VAL A O 1
ATOM 719 N N . ALA A 1 97 ? 10.403 3.234 -5.621 1.00 94.75 97 ALA A N 1
ATOM 720 C CA . ALA A 1 97 ? 11.186 2.586 -4.570 1.00 94.75 97 ALA A CA 1
ATOM 721 C C . ALA A 1 97 ? 12.414 1.842 -5.120 1.00 94.75 97 ALA A C 1
ATOM 723 O O . ALA A 1 97 ? 13.426 1.759 -4.434 1.00 94.75 97 ALA A O 1
ATOM 724 N N . THR A 1 98 ? 12.331 1.316 -6.347 1.00 95.12 98 THR A N 1
ATOM 725 C CA . THR A 1 98 ? 13.430 0.573 -6.988 1.00 95.12 98 THR A CA 1
ATOM 726 C C . THR A 1 98 ? 14.334 1.437 -7.864 1.00 95.12 98 THR A C 1
ATOM 728 O O . THR A 1 98 ? 15.518 1.138 -7.971 1.00 95.12 98 THR A O 1
ATOM 731 N N . ARG A 1 99 ? 13.799 2.482 -8.512 1.00 95.81 99 ARG A N 1
ATOM 732 C CA . ARG A 1 99 ? 14.521 3.275 -9.529 1.00 95.81 99 ARG A CA 1
ATOM 733 C C . ARG A 1 99 ? 14.451 4.793 -9.333 1.00 95.81 99 ARG A C 1
ATOM 735 O O . ARG A 1 99 ? 15.011 5.526 -10.139 1.00 95.81 99 ARG A O 1
ATOM 742 N N . GLY A 1 100 ? 13.747 5.285 -8.317 1.00 95.25 100 GLY A N 1
ATOM 743 C CA . GLY A 1 100 ? 13.614 6.720 -8.052 1.00 95.25 100 GLY A CA 1
ATOM 744 C C . GLY A 1 100 ? 14.817 7.304 -7.313 1.00 95.25 100 GLY A C 1
ATOM 745 O O . GLY A 1 100 ? 15.538 6.586 -6.617 1.00 95.25 100 GLY A O 1
ATOM 746 N N . THR A 1 101 ? 15.001 8.623 -7.410 1.00 98.25 101 THR A N 1
ATOM 747 C CA . THR A 1 101 ? 16.029 9.345 -6.639 1.00 98.25 101 THR A CA 1
ATOM 748 C C . THR A 1 101 ? 15.722 9.314 -5.133 1.00 98.25 101 THR A C 1
ATOM 750 O O . THR A 1 101 ? 14.565 9.095 -4.746 1.00 98.25 101 THR A O 1
ATOM 753 N N . PRO A 1 102 ? 16.704 9.570 -4.247 1.00 97.88 102 PRO A N 1
ATOM 754 C CA . PRO A 1 102 ? 16.465 9.634 -2.803 1.00 97.88 102 PRO A CA 1
ATOM 755 C C . PRO A 1 102 ? 15.341 10.607 -2.409 1.00 97.88 102 PRO A C 1
ATOM 757 O O . PRO A 1 102 ? 14.527 10.311 -1.528 1.00 97.88 102 PRO A O 1
ATOM 760 N N . GLU A 1 103 ? 15.238 11.744 -3.097 1.00 97.75 103 GLU A N 1
ATOM 761 C CA . GLU A 1 103 ? 14.209 12.763 -2.879 1.00 97.75 103 GLU A CA 1
ATOM 762 C C . GLU A 1 103 ? 12.827 12.240 -3.276 1.00 97.75 103 GLU A C 1
ATOM 764 O O . GLU A 1 103 ? 11.871 12.377 -2.509 1.00 97.75 103 GLU A O 1
ATOM 769 N N . GLN A 1 104 ? 12.720 11.586 -4.439 1.00 97.25 104 GLN A N 1
ATOM 770 C CA . GLN A 1 104 ? 11.472 10.983 -4.913 1.00 97.25 104 GLN A CA 1
ATOM 771 C C . GLN A 1 104 ? 11.004 9.870 -3.975 1.00 97.25 104 GLN A C 1
ATOM 773 O O . GLN A 1 104 ? 9.835 9.841 -3.585 1.00 97.25 104 GLN A O 1
ATOM 778 N N . GLN A 1 105 ? 11.915 8.992 -3.550 1.00 97.94 105 GLN A N 1
ATOM 779 C CA . GLN A 1 105 ? 11.614 7.933 -2.590 1.00 97.94 105 GLN A CA 1
ATOM 780 C C . GLN A 1 105 ? 11.128 8.506 -1.255 1.00 97.94 105 GLN A C 1
ATOM 782 O O . GLN A 1 105 ? 10.128 8.037 -0.705 1.00 97.94 105 GLN A O 1
ATOM 787 N N . LYS A 1 106 ? 11.793 9.548 -0.736 1.00 97.88 106 LYS A N 1
ATOM 788 C CA . LYS A 1 106 ? 11.391 10.227 0.504 1.00 97.88 106 LYS A CA 1
ATOM 789 C C . LYS A 1 106 ? 10.009 10.867 0.373 1.00 97.88 106 LYS A C 1
ATOM 791 O O . LYS A 1 106 ? 9.180 10.700 1.269 1.00 97.88 106 LYS A O 1
ATOM 796 N N . ALA A 1 107 ? 9.748 11.561 -0.734 1.00 97.25 107 ALA A N 1
ATOM 797 C CA . ALA A 1 107 ? 8.464 12.201 -0.999 1.00 97.25 107 ALA A CA 1
ATOM 798 C C . ALA A 1 107 ? 7.323 11.174 -1.100 1.00 97.25 107 ALA A C 1
ATOM 800 O O . ALA A 1 107 ? 6.309 11.314 -0.413 1.00 97.25 107 ALA A O 1
ATOM 801 N N . TYR A 1 108 ? 7.512 10.102 -1.877 1.00 96.25 108 TYR A N 1
ATOM 802 C CA . TYR A 1 108 ? 6.522 9.030 -2.009 1.00 96.25 108 TYR A CA 1
ATOM 803 C C . TYR A 1 108 ? 6.282 8.302 -0.688 1.00 96.25 108 TYR A C 1
ATOM 805 O O . TYR A 1 108 ? 5.129 8.065 -0.329 1.00 96.25 108 TYR A O 1
ATOM 813 N N . ARG A 1 109 ? 7.339 8.004 0.081 1.00 95.19 109 ARG A N 1
ATOM 814 C CA . ARG A 1 109 ? 7.202 7.402 1.415 1.00 95.19 109 ARG A CA 1
ATOM 815 C C . ARG A 1 109 ? 6.349 8.284 2.323 1.00 95.19 109 ARG A C 1
ATOM 817 O O . ARG A 1 109 ? 5.392 7.787 2.900 1.00 95.19 109 ARG A O 1
ATOM 824 N N . LYS A 1 110 ? 6.627 9.592 2.384 1.00 96.81 110 LYS A N 1
ATOM 825 C CA . LYS A 1 110 ? 5.837 10.546 3.181 1.00 96.81 110 LYS A CA 1
ATOM 826 C C . LYS A 1 110 ? 4.360 10.546 2.773 1.00 96.81 110 LYS A C 1
ATOM 828 O O . LYS A 1 110 ? 3.493 10.506 3.644 1.00 96.81 110 LYS A O 1
ATOM 833 N N . ALA A 1 111 ? 4.072 10.565 1.471 1.00 94.12 111 ALA A N 1
ATOM 834 C CA . ALA A 1 111 ? 2.701 10.547 0.962 1.00 94.12 111 ALA A CA 1
ATOM 835 C C . ALA A 1 111 ? 1.958 9.248 1.328 1.00 94.12 111 ALA A C 1
ATOM 837 O O . ALA A 1 111 ? 0.817 9.296 1.788 1.00 94.12 111 ALA A O 1
ATOM 838 N N . VAL A 1 112 ? 2.612 8.092 1.182 1.00 93.19 112 VAL A N 1
ATOM 839 C CA . VAL A 1 112 ? 2.031 6.786 1.536 1.00 93.19 112 VAL A CA 1
ATOM 840 C C . VAL A 1 112 ? 1.812 6.670 3.045 1.00 93.19 112 VAL A C 1
ATOM 842 O O . VAL A 1 112 ? 0.725 6.285 3.472 1.00 93.19 112 VAL A O 1
ATOM 845 N N . THR A 1 113 ? 2.790 7.072 3.859 1.00 95.44 113 THR A N 1
ATOM 846 C CA . THR A 1 113 ? 2.666 7.111 5.323 1.00 95.44 113 THR A CA 1
ATOM 847 C C . THR A 1 113 ? 1.483 7.977 5.758 1.00 95.44 113 THR A C 1
ATOM 849 O O . THR A 1 113 ? 0.712 7.556 6.612 1.00 95.44 113 THR A O 1
ATOM 852 N N . ALA A 1 114 ? 1.271 9.144 5.142 1.00 93.81 114 ALA A N 1
ATOM 853 C CA . ALA A 1 114 ? 0.132 10.007 5.466 1.00 93.81 114 ALA A CA 1
ATOM 854 C C . ALA A 1 114 ? -1.231 9.353 5.159 1.00 93.81 114 ALA A C 1
ATOM 856 O O . ALA A 1 114 ? -2.204 9.565 5.887 1.00 93.81 114 ALA A O 1
ATOM 857 N N . ALA A 1 115 ? -1.312 8.537 4.105 1.00 92.00 115 ALA A N 1
ATOM 858 C CA . ALA A 1 115 ? -2.513 7.760 3.810 1.00 92.00 115 ALA A CA 1
ATOM 859 C C . ALA A 1 115 ? -2.710 6.611 4.815 1.00 92.00 115 ALA A C 1
ATOM 861 O O . ALA A 1 115 ? -3.817 6.415 5.315 1.00 92.00 115 ALA A O 1
ATOM 862 N N . HIS A 1 116 ? -1.644 5.878 5.153 1.00 93.75 116 HIS A N 1
ATOM 863 C CA . HIS A 1 116 ? -1.703 4.771 6.114 1.00 93.75 116 HIS A CA 1
ATOM 864 C C . HIS A 1 116 ? -1.973 5.228 7.552 1.00 93.75 116 HIS A C 1
ATOM 866 O O . HIS A 1 116 ? -2.688 4.540 8.272 1.00 93.75 116 HIS A O 1
ATOM 872 N N . ALA A 1 117 ? -1.529 6.424 7.947 1.00 94.94 117 ALA A N 1
ATOM 873 C CA . ALA A 1 117 ? -1.788 7.005 9.270 1.00 94.94 117 ALA A CA 1
ATOM 874 C C . ALA A 1 117 ? -3.280 7.083 9.643 1.00 94.94 117 ALA A C 1
ATOM 876 O O . ALA A 1 117 ? -3.641 7.105 10.820 1.00 94.94 117 ALA A O 1
ATOM 877 N N . GLN A 1 118 ? -4.158 7.131 8.640 1.00 92.69 118 GLN A N 1
ATOM 878 C CA . GLN A 1 118 ? -5.608 7.220 8.819 1.00 92.69 118 GLN A CA 1
ATOM 879 C C . GLN A 1 118 ? -6.269 5.847 9.029 1.00 92.69 118 GLN A C 1
ATOM 881 O O . GLN A 1 118 ? -7.423 5.774 9.470 1.00 92.69 118 GLN A O 1
ATOM 886 N N . VAL A 1 119 ? -5.551 4.762 8.727 1.00 94.31 119 VAL A N 1
ATOM 887 C CA . VAL A 1 119 ? -6.032 3.380 8.792 1.00 94.31 119 VAL A CA 1
ATOM 888 C C . VAL A 1 119 ? -5.657 2.780 10.144 1.00 94.31 119 VAL A C 1
ATOM 890 O O . VAL A 1 119 ? -4.585 2.212 10.340 1.00 94.31 119 VAL A O 1
ATOM 893 N N . ARG A 1 120 ? -6.576 2.928 11.098 1.00 94.31 120 ARG A N 1
ATOM 894 C CA . ARG A 1 120 ? -6.446 2.436 12.473 1.00 94.31 120 ARG A CA 1
ATOM 895 C C . ARG A 1 120 ? -7.796 1.987 13.018 1.00 94.31 120 ARG A C 1
ATOM 897 O O . ARG A 1 120 ? -8.811 2.630 12.726 1.00 94.31 120 ARG A O 1
ATOM 904 N N . SER A 1 121 ? -7.785 0.921 13.814 1.00 93.94 121 SER A N 1
ATOM 905 C CA . SER A 1 121 ? -8.981 0.379 14.468 1.00 93.94 121 SER A CA 1
ATOM 906 C C . SER A 1 121 ? -9.578 1.364 15.472 1.00 93.94 121 SER A C 1
ATOM 908 O O . SER A 1 121 ? -8.841 2.105 16.130 1.00 93.94 121 SER A O 1
ATOM 910 N N . THR A 1 122 ? -10.899 1.343 15.629 1.00 93.19 122 THR A N 1
ATOM 911 C CA . THR A 1 122 ? -11.623 2.100 16.660 1.00 93.19 122 THR A CA 1
ATOM 912 C C . THR A 1 122 ? -12.009 1.197 17.838 1.00 93.19 122 THR A C 1
ATOM 914 O O . THR A 1 122 ? -11.488 0.087 17.999 1.00 93.19 122 THR A O 1
ATOM 917 N N . LYS A 1 123 ? -12.878 1.700 18.724 1.00 92.38 123 LYS A N 1
ATOM 918 C CA . LYS A 1 123 ? -13.512 0.891 19.773 1.00 92.38 123 LYS A CA 1
ATOM 919 C C . LYS A 1 123 ? -14.539 -0.085 19.191 1.00 92.38 123 LYS A C 1
ATOM 921 O O . LYS A 1 123 ? -14.699 -1.161 19.749 1.00 92.38 123 LYS A O 1
ATOM 926 N N . ASP A 1 124 ? -15.149 0.280 18.066 1.00 92.38 124 ASP A N 1
ATOM 927 C CA . ASP A 1 124 ? -16.203 -0.491 17.397 1.00 92.38 124 ASP A CA 1
ATOM 928 C C . ASP A 1 124 ? -15.645 -1.499 16.380 1.00 92.38 124 ASP A C 1
ATOM 930 O O . ASP A 1 124 ? -16.363 -2.389 15.930 1.00 92.38 124 ASP A O 1
ATOM 934 N N . SER A 1 125 ? -14.364 -1.375 16.010 1.00 93.31 125 SER A N 1
ATOM 935 C CA . SER A 1 125 ? -13.710 -2.328 15.112 1.00 93.31 125 SER A CA 1
ATOM 936 C C . SER A 1 125 ? -13.621 -3.717 15.768 1.00 93.31 125 SER A C 1
ATOM 938 O O . SER A 1 125 ? -13.118 -3.829 16.891 1.00 93.31 125 SER A O 1
ATOM 940 N N . PRO A 1 126 ? -14.007 -4.796 15.062 1.00 92.62 126 PRO A N 1
ATOM 941 C CA . PRO A 1 126 ? -14.045 -6.151 15.620 1.00 92.62 126 PRO A CA 1
ATOM 942 C C . PRO A 1 126 ? -12.654 -6.731 15.897 1.00 92.62 126 PRO A C 1
ATOM 944 O O . PRO A 1 126 ? -12.511 -7.666 16.680 1.00 92.62 126 PRO A O 1
ATOM 947 N N . VAL A 1 127 ? -11.616 -6.185 15.259 1.00 94.44 127 VAL A N 1
ATOM 948 C CA . VAL A 1 127 ? -10.217 -6.562 15.478 1.00 94.44 127 VAL A CA 1
ATOM 949 C C . VAL A 1 127 ? -9.344 -5.317 15.578 1.00 94.44 127 VAL A C 1
ATOM 951 O O . VAL A 1 127 ? -9.645 -4.275 14.992 1.00 94.44 127 VAL A O 1
ATOM 954 N N . LYS A 1 128 ? -8.231 -5.422 16.308 1.00 94.44 128 LYS A N 1
ATOM 955 C CA . LYS A 1 128 ? -7.225 -4.356 16.370 1.00 94.44 128 LYS A CA 1
ATOM 956 C C . LYS A 1 128 ? -6.348 -4.378 15.122 1.00 94.44 128 LYS A C 1
ATOM 958 O O . LYS A 1 128 ? -5.877 -5.433 14.707 1.00 94.44 128 LYS A O 1
ATOM 963 N N . TYR A 1 129 ? -6.123 -3.203 14.542 1.00 94.38 129 TYR A N 1
ATOM 964 C CA . TYR A 1 129 ? -5.234 -3.017 13.399 1.00 94.38 129 TYR A CA 1
ATOM 965 C C . TYR A 1 129 ? -4.668 -1.594 13.370 1.00 94.38 129 TYR A C 1
ATOM 967 O O . TYR A 1 129 ? -5.311 -0.631 13.802 1.00 94.38 129 TYR A O 1
ATOM 975 N N . ASN A 1 130 ? -3.459 -1.472 12.835 1.00 93.88 130 ASN A N 1
ATOM 976 C CA . ASN A 1 130 ? -2.759 -0.219 12.585 1.00 93.88 130 ASN A CA 1
ATOM 977 C C . ASN A 1 130 ? -1.892 -0.406 11.331 1.00 93.88 130 ASN A C 1
ATOM 979 O O . ASN A 1 130 ? -1.261 -1.452 11.188 1.00 93.88 130 ASN A O 1
ATOM 983 N N . ALA A 1 131 ? -1.905 0.565 10.418 1.00 90.38 131 ALA A N 1
ATOM 984 C CA . ALA A 1 131 ? -1.151 0.514 9.165 1.00 90.38 131 ALA A CA 1
ATOM 985 C C . ALA A 1 131 ? 0.194 1.272 9.203 1.00 90.38 131 ALA A C 1
ATOM 987 O O . ALA A 1 131 ? 0.856 1.365 8.165 1.00 90.38 131 ALA A O 1
ATOM 988 N N . LEU A 1 132 ? 0.576 1.825 10.362 1.00 88.69 132 LEU A N 1
ATOM 989 C CA . LEU A 1 132 ? 1.880 2.446 10.623 1.00 88.69 132 LEU A CA 1
ATOM 990 C C . LEU A 1 132 ? 2.761 1.593 11.531 1.00 88.69 132 LEU A C 1
ATOM 992 O O . LEU A 1 132 ? 2.204 0.994 12.480 1.00 88.69 132 LEU A O 1
#

Secondary structure (DSSP, 8-state):
-------PPPPPTTTS-TTTS--------HHHHHHS---GGG---HHHHTHHHHHHHHHHTSHHHHHHHHT-S-GGG-TTT-HHHHHHHHHHHHHHHHHS-HHHHHHHHHHHHHHHTT-B--SS-SS--B--